Protein AF-A0A496RJP9-F1 (afdb_monomer_lite)

Radius of gyration: 16.42 Å; chains: 1; bounding box: 32×17×52 Å

Secondary structure (DSSP, 8-state):
-PPPHHHHHHHHHHHHHHHHHHHHHHHHHHHHHHHHHHHH--SE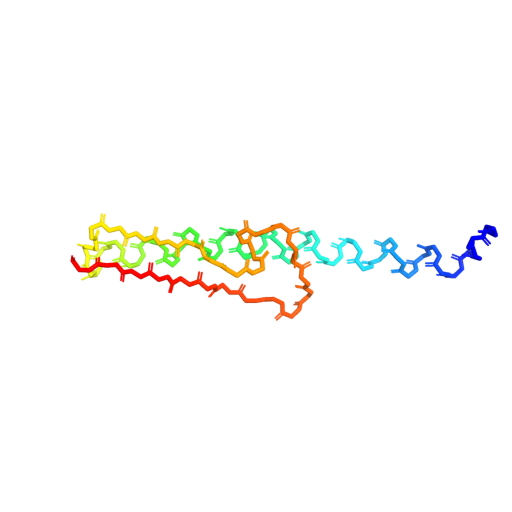EEEEHHHHTT---TT---EEEEE-

pLDDT: mean 93.08, std 6.09, range [57.19, 97.62]

Structure (mmCIF, N/CA/C/O backbone):
data_AF-A0A496RJP9-F1
#
_entry.id   AF-A0A496RJP9-F1
#
loop_
_atom_site.group_PDB
_atom_site.id
_atom_site.type_symbol
_atom_site.label_atom_id
_atom_site.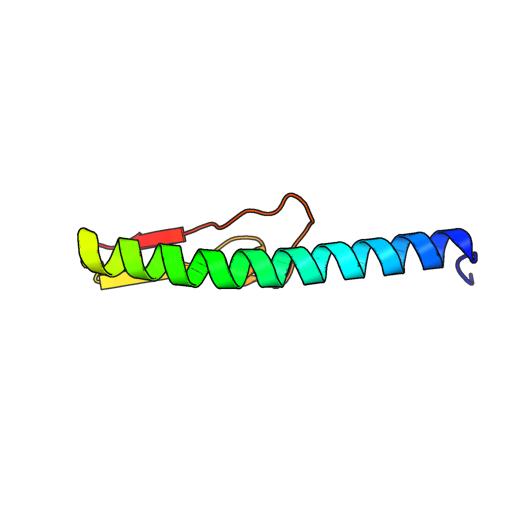label_alt_id
_atom_site.label_comp_id
_atom_site.label_asym_id
_atom_site.label_entity_id
_atom_site.label_seq_id
_atom_site.pdbx_PDB_ins_code
_atom_site.Cartn_x
_atom_site.Cartn_y
_atom_site.Cartn_z
_atom_site.occupancy
_atom_site.B_iso_or_equiv
_atom_site.auth_seq_id
_atom_site.auth_comp_id
_atom_site.auth_asym_id
_atom_site.auth_atom_id
_atom_site.pdbx_PDB_model_num
ATOM 1 N N . MET A 1 1 ? 4.689 -7.137 -34.173 1.00 57.19 1 MET A N 1
ATOM 2 C CA . MET A 1 1 ? 5.956 -6.363 -34.169 1.00 57.19 1 MET A CA 1
ATOM 3 C C . MET A 1 1 ? 6.727 -6.626 -32.879 1.00 57.19 1 MET A C 1
ATOM 5 O O . MET A 1 1 ? 6.165 -6.429 -31.807 1.00 57.19 1 MET A O 1
ATOM 9 N N . LYS A 1 2 ? 7.987 -7.082 -32.951 1.00 71.69 2 LYS A N 1
ATOM 10 C CA . LYS A 1 2 ? 8.866 -7.149 -31.767 1.00 71.69 2 LYS A CA 1
ATOM 11 C C . LYS A 1 2 ? 9.255 -5.720 -31.374 1.00 71.69 2 LYS A C 1
ATOM 13 O O . LYS A 1 2 ? 9.690 -4.959 -32.230 1.00 71.69 2 LYS A O 1
ATOM 18 N N . LYS A 1 3 ? 9.076 -5.356 -30.100 1.00 76.75 3 LYS A N 1
ATOM 19 C CA . LYS A 1 3 ? 9.555 -4.071 -29.564 1.00 76.75 3 LYS A CA 1
ATOM 20 C C . LYS A 1 3 ? 11.082 -4.054 -29.613 1.00 76.75 3 LYS A C 1
ATOM 22 O O . LYS A 1 3 ? 11.700 -5.063 -29.260 1.00 76.75 3 LYS A O 1
ATOM 27 N N . ASP A 1 4 ? 11.669 -2.939 -30.030 1.00 91.12 4 ASP A N 1
ATOM 28 C CA . ASP A 1 4 ? 13.119 -2.772 -30.097 1.00 91.12 4 ASP A CA 1
ATOM 29 C C . ASP A 1 4 ? 13.766 -2.861 -28.696 1.00 91.12 4 ASP A C 1
ATOM 31 O O . ASP A 1 4 ? 13.100 -2.762 -27.657 1.00 91.12 4 ASP A O 1
ATOM 35 N N . LYS A 1 5 ? 15.087 -3.079 -28.662 1.00 90.31 5 LYS A N 1
ATOM 36 C CA . LYS A 1 5 ? 15.845 -3.284 -27.416 1.00 90.31 5 LYS A CA 1
ATOM 37 C C . LYS A 1 5 ? 15.735 -2.095 -26.449 1.00 90.31 5 LYS A C 1
ATOM 39 O O . LYS A 1 5 ? 15.692 -2.314 -25.237 1.00 90.31 5 LYS A O 1
ATOM 44 N N . LEU A 1 6 ? 15.672 -0.860 -26.955 1.00 91.94 6 LEU A N 1
ATOM 45 C CA . LEU A 1 6 ? 15.554 0.337 -26.121 1.00 91.94 6 LEU A CA 1
ATOM 46 C C . LEU A 1 6 ? 14.175 0.384 -25.458 1.00 91.94 6 LEU A C 1
ATOM 48 O O . LEU A 1 6 ? 14.086 0.524 -24.236 1.00 91.94 6 LEU A O 1
ATOM 52 N N . THR A 1 7 ? 13.111 0.160 -26.229 1.00 93.50 7 THR A N 1
ATOM 53 C CA . THR A 1 7 ? 11.739 0.104 -25.711 1.00 93.50 7 THR A CA 1
ATOM 54 C C . THR A 1 7 ? 11.591 -0.955 -24.616 1.00 93.50 7 THR A C 1
ATOM 56 O O . THR A 1 7 ? 10.978 -0.698 -23.577 1.00 93.50 7 THR A O 1
ATOM 59 N N . GLN A 1 8 ? 12.190 -2.138 -24.789 1.00 93.56 8 GLN A N 1
ATOM 60 C CA . GLN A 1 8 ? 12.160 -3.178 -23.754 1.00 93.56 8 GLN A CA 1
ATOM 61 C C . GLN A 1 8 ? 12.878 -2.747 -22.465 1.00 93.56 8 GLN A C 1
ATOM 63 O O . GLN A 1 8 ? 12.351 -2.963 -21.371 1.00 93.56 8 GLN A O 1
ATOM 68 N N . LYS A 1 9 ? 14.038 -2.086 -22.582 1.00 93.19 9 LYS A N 1
ATOM 69 C CA . LYS A 1 9 ? 14.814 -1.576 -21.439 1.00 93.19 9 LYS A CA 1
ATOM 70 C C . LYS A 1 9 ? 14.080 -0.470 -20.675 1.00 93.19 9 LYS A C 1
ATOM 72 O O . LYS A 1 9 ? 14.122 -0.434 -19.444 1.00 93.19 9 LYS A O 1
ATOM 77 N N . VAL A 1 10 ? 13.367 0.411 -21.378 1.00 92.88 10 VAL A N 1
ATOM 78 C CA . VAL A 1 10 ? 12.520 1.438 -20.748 1.00 92.88 10 VAL A CA 1
ATOM 79 C C . VAL A 1 10 ? 11.376 0.788 -19.967 1.00 92.88 10 VAL A C 1
ATOM 81 O O . VAL A 1 10 ? 11.145 1.137 -18.809 1.00 92.88 10 VAL A O 1
ATOM 84 N N . ILE A 1 11 ? 10.686 -0.193 -20.560 1.00 91.69 11 ILE A N 1
ATOM 85 C CA . ILE A 1 11 ? 9.574 -0.899 -19.905 1.00 91.69 11 ILE A CA 1
ATOM 86 C C . ILE A 1 11 ? 10.047 -1.628 -18.642 1.00 91.69 11 ILE A C 1
ATOM 88 O O . ILE A 1 11 ? 9.407 -1.506 -17.597 1.00 91.69 11 ILE A O 1
ATOM 92 N N . SER A 1 12 ? 11.161 -2.363 -18.707 1.00 92.06 12 SER A N 1
ATOM 93 C CA . SER A 1 12 ? 11.686 -3.086 -17.541 1.00 92.06 12 SER A CA 1
ATOM 94 C C . SER A 1 12 ? 12.123 -2.133 -16.425 1.00 92.06 12 SER A C 1
ATOM 96 O O . SER A 1 12 ? 11.831 -2.375 -15.253 1.00 92.06 12 SER A O 1
ATOM 98 N N . THR A 1 13 ? 12.736 -1.001 -16.783 1.00 92.62 13 THR A N 1
ATOM 99 C CA . THR A 1 13 ? 13.137 0.034 -15.823 1.00 92.62 13 THR A CA 1
ATOM 100 C C . THR A 1 13 ? 11.925 0.634 -15.114 1.00 92.62 13 THR A C 1
ATOM 102 O O . THR A 1 13 ? 11.924 0.719 -13.887 1.00 92.62 13 THR A O 1
ATOM 105 N N . ARG A 1 14 ? 10.867 0.984 -15.860 1.00 90.69 14 ARG A N 1
ATOM 106 C CA . ARG A 1 14 ? 9.611 1.498 -15.288 1.00 90.69 14 ARG A CA 1
ATOM 107 C C . ARG A 1 14 ? 8.978 0.498 -14.325 1.00 90.69 14 ARG A C 1
ATOM 109 O O . ARG A 1 14 ? 8.637 0.879 -13.212 1.00 90.69 14 ARG A O 1
ATOM 116 N N . LYS A 1 15 ? 8.902 -0.783 -14.708 1.00 89.62 15 LYS A N 1
ATOM 117 C CA . LYS A 1 15 ? 8.382 -1.848 -13.834 1.00 89.62 15 LYS A CA 1
ATOM 118 C C . LYS A 1 15 ? 9.156 -1.940 -12.519 1.00 89.62 15 LYS A C 1
ATOM 120 O O . LYS A 1 15 ? 8.551 -2.004 -11.456 1.00 89.62 15 LYS A O 1
ATOM 125 N N . ARG A 1 16 ? 10.490 -1.890 -12.580 1.00 91.94 16 ARG A N 1
ATOM 126 C CA . ARG A 1 16 ? 11.342 -1.934 -11.384 1.00 91.94 16 ARG A CA 1
ATOM 127 C C . ARG A 1 16 ? 11.114 -0.731 -10.462 1.00 91.94 16 ARG A C 1
ATOM 129 O O . ARG A 1 16 ? 11.078 -0.902 -9.247 1.00 91.94 16 ARG A O 1
ATOM 136 N N . ILE A 1 17 ? 10.962 0.469 -11.025 1.00 92.06 17 ILE A N 1
ATOM 137 C CA . ILE A 1 17 ? 10.683 1.688 -10.250 1.00 92.06 17 ILE A CA 1
ATOM 138 C C . ILE A 1 17 ? 9.316 1.583 -9.565 1.00 92.06 17 ILE A C 1
ATOM 140 O O . ILE A 1 17 ? 9.235 1.814 -8.361 1.00 92.06 17 ILE A O 1
ATOM 144 N N . SER A 1 18 ? 8.276 1.176 -10.299 1.00 91.94 18 SER A N 1
ATOM 145 C CA . SER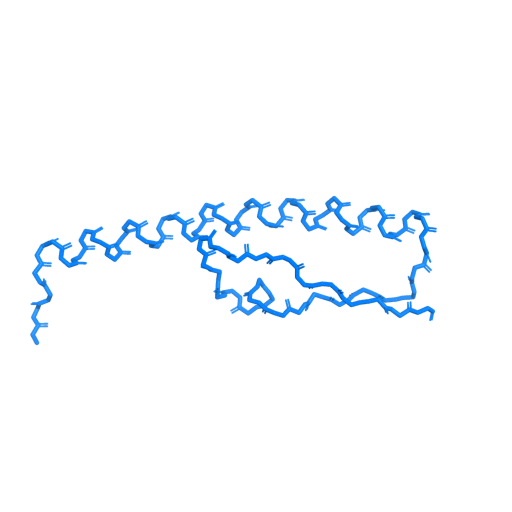 A 1 18 ? 6.936 0.958 -9.742 1.00 91.94 18 SER A CA 1
ATOM 146 C C . SER A 1 18 ? 6.945 -0.055 -8.597 1.00 91.94 18 SER A C 1
ATOM 148 O O . SER A 1 18 ? 6.412 0.242 -7.535 1.00 91.94 18 SER A O 1
ATOM 150 N N . ALA A 1 19 ? 7.628 -1.193 -8.754 1.00 92.31 19 ALA A N 1
ATOM 151 C CA . ALA A 1 19 ? 7.718 -2.209 -7.703 1.00 92.31 19 ALA A CA 1
ATOM 152 C C . ALA A 1 19 ? 8.437 -1.697 -6.440 1.00 92.31 19 ALA A C 1
ATOM 154 O O . ALA A 1 19 ? 8.016 -1.970 -5.316 1.00 92.31 19 ALA A O 1
ATOM 155 N N . LYS A 1 20 ? 9.514 -0.913 -6.606 1.00 95.00 20 LYS A N 1
ATOM 156 C CA . LYS A 1 20 ? 10.198 -0.277 -5.470 1.00 95.00 20 LYS A CA 1
ATOM 157 C C . LYS A 1 20 ? 9.272 0.710 -4.755 1.00 95.00 20 LYS A C 1
ATOM 159 O O . LYS A 1 20 ? 9.230 0.712 -3.526 1.00 95.00 20 LYS A O 1
ATOM 164 N N . LYS A 1 21 ? 8.535 1.523 -5.518 1.00 95.38 21 LYS A N 1
ATOM 165 C CA . LYS A 1 21 ? 7.592 2.501 -4.970 1.00 95.38 21 LYS A CA 1
ATOM 166 C C . LYS A 1 21 ? 6.448 1.821 -4.227 1.00 95.38 21 LYS A C 1
ATOM 168 O O . LYS A 1 21 ? 6.116 2.232 -3.127 1.00 95.38 21 LYS A O 1
ATOM 173 N N . GLU A 1 22 ? 5.897 0.747 -4.777 1.00 95.75 22 GLU A N 1
ATOM 174 C CA . GLU A 1 22 ? 4.839 -0.029 -4.132 1.00 95.75 22 GLU A CA 1
ATOM 175 C C . GLU A 1 22 ? 5.282 -0.569 -2.768 1.00 95.75 22 GLU A C 1
ATOM 177 O O . GLU A 1 22 ? 4.557 -0.423 -1.785 1.00 95.75 22 GLU A O 1
ATOM 182 N N . LYS A 1 23 ? 6.502 -1.116 -2.677 1.00 95.94 23 LYS A N 1
ATOM 183 C CA . LYS A 1 23 ? 7.069 -1.571 -1.400 1.00 95.94 23 LYS A CA 1
ATOM 184 C C . LYS A 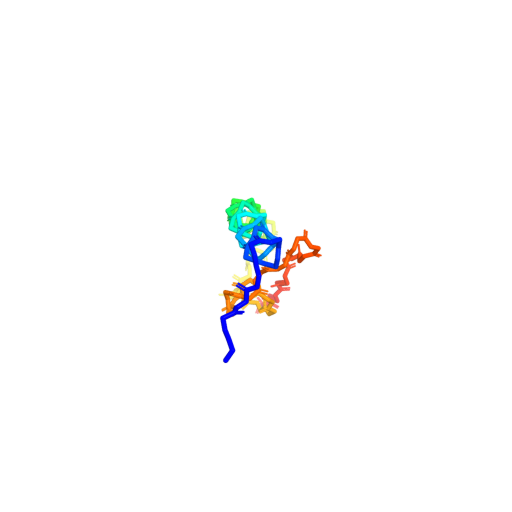1 23 ? 7.189 -0.425 -0.389 1.00 95.94 23 LYS A C 1
ATOM 186 O O . LYS A 1 23 ? 6.809 -0.595 0.763 1.00 95.94 23 LYS A O 1
ATOM 191 N N . GLU A 1 24 ? 7.684 0.736 -0.816 1.00 97.00 24 GLU A N 1
ATOM 192 C CA . GLU A 1 24 ? 7.781 1.934 0.031 1.00 97.00 24 GLU A CA 1
ATOM 193 C C . GLU A 1 24 ? 6.405 2.380 0.548 1.00 97.00 24 GLU A C 1
ATOM 195 O O . GLU A 1 24 ? 6.243 2.634 1.741 1.00 97.00 24 GLU A O 1
ATOM 200 N N . LEU A 1 25 ? 5.404 2.451 -0.335 1.00 97.44 25 LEU A N 1
ATOM 201 C CA . LEU A 1 25 ? 4.051 2.864 0.034 1.00 97.44 25 LEU A CA 1
ATOM 202 C C . LEU A 1 25 ? 3.387 1.855 0.979 1.00 97.44 25 LEU A C 1
ATOM 204 O O . LEU A 1 25 ? 2.698 2.269 1.904 1.00 97.44 25 LEU A O 1
ATOM 208 N N . LYS A 1 26 ? 3.629 0.549 0.811 1.00 96.56 26 LYS A N 1
ATOM 209 C CA . LYS A 1 26 ? 3.123 -0.488 1.728 1.00 96.56 26 LYS A CA 1
ATOM 210 C C . LYS A 1 26 ? 3.695 -0.352 3.141 1.00 96.56 26 LYS A C 1
ATOM 212 O O . LYS A 1 26 ? 2.957 -0.550 4.101 1.00 96.56 26 LYS A O 1
ATOM 217 N N . GLU A 1 27 ? 4.967 0.016 3.292 1.00 97.50 27 GLU A N 1
ATOM 218 C CA . GLU A 1 27 ? 5.538 0.271 4.623 1.00 97.50 27 GLU A CA 1
ATOM 219 C C . GLU A 1 27 ? 4.973 1.553 5.250 1.00 97.50 27 GLU A C 1
ATOM 221 O O . GLU A 1 27 ? 4.518 1.527 6.394 1.00 97.50 27 GLU A O 1
ATOM 226 N N . LYS A 1 28 ? 4.881 2.645 4.481 1.00 97.38 28 LYS A N 1
ATOM 227 C CA . LYS A 1 28 ? 4.252 3.898 4.941 1.00 97.38 28 LYS A CA 1
ATOM 228 C C . LYS A 1 28 ? 2.779 3.721 5.310 1.00 97.38 28 LYS A C 1
ATOM 230 O O . LYS A 1 28 ? 2.301 4.329 6.261 1.00 97.38 28 LYS A O 1
ATOM 235 N N . LEU A 1 29 ? 2.058 2.863 4.590 1.00 97.62 29 LEU A N 1
ATOM 236 C CA . LEU A 1 29 ? 0.666 2.532 4.879 1.00 97.62 29 LEU A CA 1
ATOM 237 C C . LEU A 1 29 ? 0.514 1.893 6.265 1.00 97.62 29 LEU A C 1
ATOM 239 O O . LEU A 1 29 ? -0.395 2.264 7.004 1.00 97.62 29 LEU A O 1
ATOM 243 N N . LYS A 1 30 ? 1.403 0.965 6.644 1.00 97.25 30 LYS A N 1
ATOM 244 C CA . LYS A 1 30 ? 1.380 0.355 7.985 1.00 97.25 30 LYS A CA 1
ATOM 245 C C . LYS A 1 30 ? 1.564 1.410 9.073 1.00 97.25 30 LYS A C 1
ATOM 247 O O . LYS A 1 30 ? 0.849 1.392 10.073 1.00 97.25 30 LYS A O 1
ATOM 252 N N . GLU A 1 31 ? 2.499 2.333 8.865 1.00 97.31 31 GLU A N 1
ATOM 253 C CA . GLU A 1 31 ? 2.748 3.434 9.792 1.00 97.31 31 GLU A CA 1
ATOM 254 C C . GLU A 1 31 ? 1.536 4.369 9.904 1.00 97.31 31 GLU A C 1
ATOM 256 O O . GLU A 1 31 ? 1.083 4.653 11.013 1.00 97.31 31 GLU A O 1
ATOM 261 N N . ALA A 1 32 ? 0.946 4.765 8.773 1.00 96.31 32 ALA A N 1
ATOM 262 C CA . ALA A 1 32 ? -0.250 5.602 8.742 1.00 96.31 32 ALA A CA 1
ATOM 263 C C . ALA A 1 32 ? -1.441 4.936 9.451 1.00 96.31 32 ALA A C 1
ATOM 265 O O . ALA A 1 32 ? -2.110 5.573 10.263 1.00 96.31 32 ALA A O 1
ATOM 266 N N . ILE A 1 33 ? -1.684 3.642 9.209 1.00 96.50 33 ILE A N 1
ATOM 267 C CA . ILE A 1 33 ? -2.738 2.878 9.895 1.00 96.50 33 ILE A CA 1
ATOM 268 C C . ILE A 1 33 ? -2.490 2.848 11.406 1.00 96.50 33 ILE A C 1
ATOM 270 O O . ILE A 1 33 ? -3.436 3.026 12.177 1.00 96.50 33 ILE A O 1
ATOM 274 N N . ARG A 1 34 ? -1.240 2.646 11.843 1.00 96.81 34 ARG A N 1
ATOM 275 C CA . ARG A 1 34 ? -0.880 2.634 13.267 1.00 96.81 34 ARG A CA 1
ATOM 276 C C . ARG A 1 34 ? -1.237 3.960 13.937 1.00 96.81 34 ARG A C 1
ATOM 278 O O . ARG A 1 34 ? -1.920 3.940 14.958 1.00 96.81 34 ARG A O 1
ATOM 285 N N . ILE A 1 35 ? -0.825 5.083 13.346 1.00 95.94 35 ILE A N 1
ATOM 286 C CA . ILE A 1 35 ? -1.116 6.434 13.854 1.00 95.94 35 ILE A CA 1
ATOM 287 C C . ILE A 1 35 ? -2.630 6.668 13.894 1.00 95.94 35 ILE A C 1
ATOM 289 O O . ILE A 1 35 ? -3.181 6.985 14.947 1.00 95.94 35 ILE A O 1
ATOM 293 N N . LEU A 1 36 ? -3.326 6.407 12.780 1.00 94.94 36 LEU A N 1
ATOM 294 C CA . LEU A 1 36 ? -4.775 6.600 12.687 1.00 94.94 36 LEU A CA 1
ATOM 295 C C . LEU A 1 36 ? -5.543 5.788 13.737 1.00 94.94 36 LEU A C 1
ATOM 297 O O . LEU A 1 36 ? -6.511 6.278 14.317 1.00 94.94 36 LEU A O 1
ATOM 301 N N . THR A 1 37 ? -5.106 4.555 13.994 1.00 95.38 37 THR A N 1
ATOM 302 C CA . THR A 1 37 ? -5.742 3.668 14.975 1.00 95.38 37 THR A CA 1
ATOM 303 C C . THR A 1 37 ? -5.519 4.151 16.405 1.00 95.38 37 THR A C 1
ATOM 305 O O . THR A 1 37 ? -6.451 4.123 17.207 1.00 95.38 37 THR A O 1
ATOM 308 N N . GLN A 1 38 ? -4.307 4.616 16.723 1.00 96.31 38 GLN A N 1
ATOM 309 C CA . GLN A 1 38 ? -3.951 5.086 18.063 1.00 96.31 38 GLN A CA 1
ATOM 310 C C . GLN A 1 38 ? -4.639 6.410 18.411 1.00 96.31 38 GLN A C 1
ATOM 312 O O . GLN A 1 38 ? -5.188 6.540 19.504 1.00 96.31 38 GLN A O 1
ATOM 317 N N . GLU A 1 39 ? -4.646 7.363 17.481 1.00 95.75 39 GLU A N 1
ATOM 318 C CA . GLU A 1 39 ? -5.130 8.722 17.740 1.00 95.75 39 GLU A CA 1
ATOM 319 C C . GLU A 1 39 ? -6.647 8.859 17.577 1.00 95.75 39 GLU A C 1
ATOM 321 O O . GLU A 1 39 ? -7.299 9.527 18.377 1.00 95.75 39 GLU A O 1
ATOM 326 N N . PHE A 1 40 ? -7.234 8.209 16.566 1.00 94.88 40 PHE A N 1
ATOM 327 C CA . PHE A 1 40 ? -8.624 8.470 16.172 1.00 94.88 40 PHE A CA 1
ATOM 328 C C . PHE A 1 40 ? -9.580 7.308 16.435 1.00 94.88 40 PHE A C 1
ATOM 330 O O . PHE A 1 40 ? -10.784 7.490 16.259 1.00 94.88 40 PHE A O 1
ATOM 337 N N . LYS A 1 41 ? -9.069 6.125 16.814 1.00 94.00 41 LYS A N 1
ATOM 338 C CA . LYS A 1 41 ? -9.850 4.900 17.083 1.00 94.00 41 LYS A CA 1
ATOM 339 C C . LYS A 1 41 ? -10.999 4.673 16.075 1.00 94.00 41 LYS A C 1
ATOM 341 O O . LYS A 1 41 ? -12.149 4.504 16.484 1.00 94.00 41 LYS A O 1
ATOM 346 N N . PRO A 1 42 ? -10.729 4.713 14.756 1.00 96.12 42 PRO A N 1
ATOM 347 C CA . PRO A 1 42 ? -11.775 4.607 13.751 1.00 96.12 42 PRO A CA 1
ATOM 348 C C . PRO A 1 42 ? -12.426 3.223 13.796 1.00 96.12 42 PRO A C 1
ATOM 350 O O . PRO A 1 42 ? -11.745 2.220 14.006 1.00 96.12 42 PRO A O 1
ATOM 353 N N . LYS A 1 43 ? -13.727 3.138 13.500 1.00 95.94 43 LYS A N 1
ATOM 354 C CA . LYS A 1 43 ? -14.400 1.833 13.356 1.00 95.94 43 LYS A CA 1
ATOM 355 C C . LYS A 1 43 ? -13.844 1.031 12.184 1.00 95.94 43 LYS A C 1
ATOM 357 O O . LYS A 1 43 ? -13.771 -0.193 12.254 1.00 95.94 43 LYS A O 1
ATOM 362 N N . ARG A 1 44 ? -13.518 1.718 11.082 1.00 95.88 44 ARG A N 1
ATOM 363 C CA . ARG A 1 44 ? -12.975 1.134 9.848 1.00 95.88 44 ARG A CA 1
ATOM 364 C C . ARG A 1 44 ? -12.041 2.118 9.149 1.00 95.88 44 ARG A C 1
ATOM 366 O O . ARG A 1 44 ? -12.259 3.331 9.185 1.00 95.88 44 ARG A O 1
ATOM 373 N N . ILE A 1 45 ? -11.035 1.564 8.478 1.00 96.50 45 ILE A N 1
ATOM 374 C CA . ILE A 1 45 ? -10.114 2.267 7.580 1.00 96.50 45 ILE A CA 1
ATOM 375 C C . ILE A 1 45 ? -10.159 1.542 6.234 1.00 96.50 45 ILE A C 1
ATOM 377 O O . ILE A 1 45 ? -10.040 0.319 6.185 1.00 96.50 45 ILE A O 1
ATOM 381 N N . PHE A 1 46 ? -10.326 2.292 5.151 1.00 96.62 46 PHE A N 1
ATOM 382 C CA . PHE A 1 46 ? -10.373 1.790 3.785 1.00 96.62 46 PHE A CA 1
ATOM 383 C C . PHE A 1 46 ? -9.172 2.318 3.006 1.00 96.62 46 PHE A C 1
ATOM 385 O O . PHE A 1 46 ? -8.947 3.528 2.954 1.00 96.62 46 PHE A O 1
ATOM 392 N N . LEU A 1 47 ? -8.427 1.405 2.381 1.00 96.81 47 LEU A N 1
ATOM 393 C CA . LEU A 1 47 ? -7.427 1.742 1.374 1.00 96.81 47 LEU A CA 1
ATOM 394 C C . LEU A 1 47 ? -8.120 1.868 0.018 1.00 96.81 47 LEU A C 1
ATOM 396 O O . LEU A 1 47 ? -8.800 0.937 -0.418 1.00 96.81 47 LEU A O 1
ATOM 400 N N . ILE A 1 48 ? -7.931 3.002 -0.650 1.00 95.81 48 ILE A N 1
ATOM 401 C CA . ILE A 1 48 ? -8.489 3.257 -1.981 1.00 95.81 48 ILE A CA 1
ATOM 402 C C . ILE A 1 48 ? -7.375 3.665 -2.958 1.00 95.81 48 ILE A C 1
ATOM 404 O O . ILE A 1 48 ? -6.187 3.596 -2.643 1.00 95.81 48 ILE A O 1
ATOM 408 N N . GLY A 1 49 ? -7.749 4.008 -4.190 1.00 95.25 49 GLY A N 1
ATOM 409 C CA . GLY A 1 49 ? -6.803 4.550 -5.164 1.00 95.25 49 GLY A CA 1
ATOM 410 C C . GLY A 1 49 ? -5.863 3.523 -5.799 1.00 95.25 49 GLY A C 1
ATOM 411 O O . GLY A 1 49 ? -6.213 2.357 -6.005 1.00 95.25 49 GLY A O 1
ATOM 412 N N . SER A 1 50 ? -4.686 3.998 -6.214 1.00 95.88 50 SER A N 1
ATOM 413 C CA . SER A 1 50 ? -3.766 3.236 -7.073 1.00 95.88 50 SER A CA 1
ATOM 414 C C . SER A 1 50 ? -3.086 2.072 -6.351 1.00 95.88 50 SER A C 1
ATOM 416 O O . SER A 1 50 ? -2.934 0.997 -6.937 1.00 95.88 50 SER A O 1
ATOM 418 N N . LEU A 1 51 ? -2.753 2.258 -5.070 1.00 95.56 51 LEU A N 1
ATOM 419 C CA . LEU A 1 51 ? -2.148 1.226 -4.233 1.00 95.56 51 LEU A CA 1
ATOM 420 C C . LEU A 1 51 ? -3.116 0.069 -3.959 1.00 95.56 51 LEU A C 1
ATOM 422 O O . LEU A 1 51 ? -2.706 -1.082 -4.022 1.00 95.56 51 LEU A O 1
ATOM 426 N N . ALA A 1 52 ? -4.405 0.353 -3.740 1.00 95.62 52 ALA A N 1
ATOM 427 C CA . ALA A 1 52 ? -5.429 -0.684 -3.557 1.00 95.62 52 ALA A CA 1
ATOM 428 C C . ALA A 1 52 ? -5.694 -1.519 -4.823 1.00 95.62 52 ALA A C 1
ATOM 430 O O . ALA A 1 52 ? -6.270 -2.599 -4.739 1.00 95.62 52 ALA A O 1
ATOM 431 N N . LYS A 1 53 ? -5.315 -1.010 -6.001 1.00 95.31 53 LYS A N 1
ATOM 432 C CA . LYS A 1 53 ? -5.540 -1.663 -7.300 1.00 95.31 53 LYS A CA 1
ATOM 433 C C . LYS A 1 53 ? -4.273 -2.296 -7.883 1.00 95.31 53 LYS A C 1
ATOM 435 O O . LYS A 1 53 ? -4.307 -2.680 -9.049 1.00 95.31 53 LYS A O 1
ATOM 440 N N . ASP A 1 54 ? -3.164 -2.318 -7.138 1.00 90.06 54 ASP A N 1
ATOM 441 C CA . ASP A 1 54 ? -1.835 -2.740 -7.610 1.00 90.06 54 ASP A CA 1
ATOM 442 C C . ASP A 1 54 ? -1.397 -2.033 -8.915 1.00 90.06 54 ASP A C 1
ATOM 444 O O . ASP A 1 54 ? -0.709 -2.586 -9.774 1.00 90.06 54 ASP A O 1
ATOM 448 N N . LYS A 1 55 ? -1.809 -0.768 -9.086 1.00 92.88 55 LYS A N 1
ATOM 449 C CA . LYS A 1 55 ? -1.493 0.077 -10.254 1.00 92.88 55 LYS A CA 1
ATOM 450 C C . LYS A 1 55 ? -0.564 1.224 -9.863 1.00 92.88 55 LYS A C 1
ATOM 452 O O . LYS A 1 55 ? -0.813 2.383 -10.190 1.00 92.88 55 LYS A O 1
ATOM 457 N N . VAL A 1 56 ? 0.499 0.898 -9.129 1.00 94.00 56 VAL A N 1
ATOM 458 C CA . VAL A 1 56 ? 1.429 1.889 -8.577 1.00 94.00 56 VAL A CA 1
ATOM 459 C C . VAL A 1 56 ? 2.352 2.453 -9.656 1.00 94.00 56 VAL A C 1
ATOM 461 O O . VAL A 1 56 ? 3.084 1.739 -10.349 1.00 94.00 56 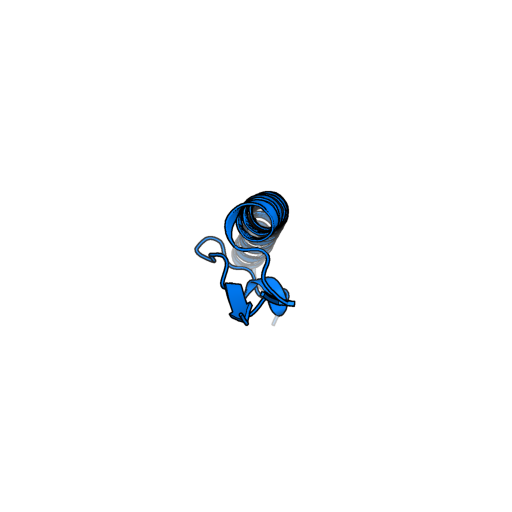VAL A O 1
ATOM 464 N N . HIS A 1 57 ? 2.358 3.776 -9.752 1.00 92.06 57 HIS A N 1
ATOM 465 C CA . HIS A 1 57 ? 3.317 4.555 -10.519 1.00 92.06 57 HIS A CA 1
ATOM 466 C C . HIS A 1 57 ? 4.335 5.208 -9.582 1.00 92.06 57 HIS A C 1
ATOM 468 O O . HIS A 1 57 ? 4.154 5.263 -8.369 1.00 92.06 57 HIS A O 1
ATOM 474 N N . TYR A 1 58 ? 5.434 5.715 -10.140 1.00 88.19 58 TYR A N 1
ATOM 475 C CA . TYR A 1 58 ? 6.496 6.338 -9.342 1.00 88.19 58 TYR A CA 1
ATOM 476 C C . TYR A 1 58 ? 6.004 7.549 -8.526 1.00 88.19 58 TYR A C 1
ATOM 478 O O . TYR A 1 58 ? 6.539 7.816 -7.453 1.00 88.19 58 TYR A O 1
ATOM 486 N N . SER A 1 59 ? 4.990 8.255 -9.033 1.00 91.19 59 SER A N 1
ATOM 487 C CA . SER A 1 59 ? 4.355 9.415 -8.406 1.00 91.19 59 SER A CA 1
ATOM 488 C C . SER A 1 59 ? 3.117 9.063 -7.582 1.00 91.19 59 SER A C 1
ATOM 490 O O . SER A 1 59 ? 2.458 9.974 -7.099 1.00 91.19 59 SER A O 1
ATOM 492 N N . SER A 1 60 ? 2.769 7.778 -7.454 1.00 93.62 60 SER A N 1
ATOM 493 C CA . SER A 1 60 ? 1.637 7.359 -6.627 1.00 93.62 60 SER A CA 1
ATOM 494 C C . SER A 1 60 ? 1.873 7.689 -5.153 1.00 93.62 60 SER A C 1
ATOM 496 O O . SER A 1 60 ? 2.993 7.586 -4.637 1.00 93.62 60 SER A O 1
ATOM 498 N N . ASP A 1 61 ? 0.776 8.007 -4.486 1.00 95.25 61 ASP A N 1
ATOM 499 C CA . ASP A 1 61 ? 0.616 8.283 -3.066 1.00 95.25 61 ASP A CA 1
ATOM 500 C C . ASP A 1 61 ? -0.331 7.257 -2.404 1.00 95.25 61 ASP A C 1
ATOM 502 O O . ASP A 1 61 ? -0.602 6.185 -2.959 1.00 95.25 61 ASP A O 1
ATOM 506 N N . ILE A 1 62 ? -0.729 7.530 -1.155 1.00 96.06 62 ILE A N 1
ATOM 507 C CA . ILE A 1 62 ? -1.589 6.667 -0.338 1.00 96.06 62 ILE A CA 1
ATOM 508 C C . ILE A 1 62 ? -2.912 7.386 -0.103 1.00 96.06 62 ILE A C 1
ATOM 510 O O . ILE A 1 62 ? -2.944 8.414 0.571 1.00 96.06 62 ILE A O 1
ATOM 514 N N . ASP A 1 63 ? -3.999 6.778 -0.564 1.00 94.88 63 ASP A N 1
ATOM 515 C CA . ASP A 1 63 ? -5.352 7.256 -0.316 1.00 94.88 63 ASP A CA 1
ATOM 516 C C . ASP A 1 63 ? -6.015 6.438 0.802 1.00 94.88 63 ASP A C 1
ATOM 518 O O . ASP A 1 63 ? -6.234 5.228 0.664 1.00 94.88 63 ASP A O 1
ATOM 522 N N . LEU A 1 64 ? -6.367 7.099 1.908 1.00 94.81 64 LEU A N 1
ATOM 523 C CA . LEU A 1 64 ? -7.062 6.484 3.041 1.00 94.81 64 LEU A CA 1
ATOM 524 C C . LEU A 1 64 ? -8.369 7.198 3.349 1.00 94.81 64 LEU A C 1
ATOM 526 O O . LEU A 1 64 ? -8.423 8.421 3.449 1.00 94.81 64 LEU A O 1
ATOM 530 N N . TYR A 1 65 ? -9.412 6.407 3.582 1.00 93.19 65 TYR A N 1
ATOM 531 C CA . TYR A 1 65 ? -10.699 6.886 4.067 1.00 93.19 65 TYR A CA 1
ATOM 532 C C . TYR A 1 65 ? -11.044 6.205 5.393 1.00 93.19 65 TYR A C 1
ATOM 534 O O . TYR A 1 65 ? -10.957 4.983 5.507 1.00 93.19 65 TYR A O 1
ATOM 542 N N . LYS A 1 66 ? -11.441 6.981 6.407 1.00 91.50 66 LYS A N 1
ATOM 543 C CA . LYS A 1 66 ? -11.835 6.460 7.726 1.00 91.50 66 LYS A CA 1
ATOM 544 C C . LYS A 1 66 ? -13.308 6.719 8.012 1.00 91.50 66 LYS A C 1
ATOM 546 O O . LYS A 1 66 ? -13.847 7.746 7.608 1.00 91.50 66 LYS A O 1
ATOM 551 N N . THR A 1 67 ? -13.912 5.855 8.820 1.00 91.38 67 THR A N 1
ATOM 552 C CA . THR A 1 67 ? -15.242 6.087 9.402 1.00 91.38 67 THR A CA 1
ATOM 553 C C . THR A 1 67 ? -15.150 6.222 10.919 1.00 91.38 67 THR A C 1
ATOM 555 O O . THR A 1 67 ? -14.371 5.503 11.553 1.00 91.38 67 THR A O 1
ATOM 558 N N . GLY A 1 68 ? -15.941 7.139 11.485 1.00 84.88 68 GLY A N 1
ATOM 559 C CA . GLY A 1 68 ? -16.072 7.345 12.934 1.00 84.88 68 GLY A CA 1
ATOM 560 C C . GLY A 1 68 ? -16.897 6.271 13.625 1.00 84.88 68 GLY A C 1
ATOM 561 O O . GLY A 1 68 ? -17.840 5.723 13.007 1.00 84.88 68 GLY A O 1
#

Foldseek 3Di:
DDDDPVVVVVVVVQVVLQVVQLVVQVVVVVVVVVVCCVPPVFPDKDWDDCSVVSNGGNPDHTDIDTHD

Sequence (68 aa):
MKKDKLTQKVISTRKRISAKKEKELKEKLKEAIRILTQEFKPKRI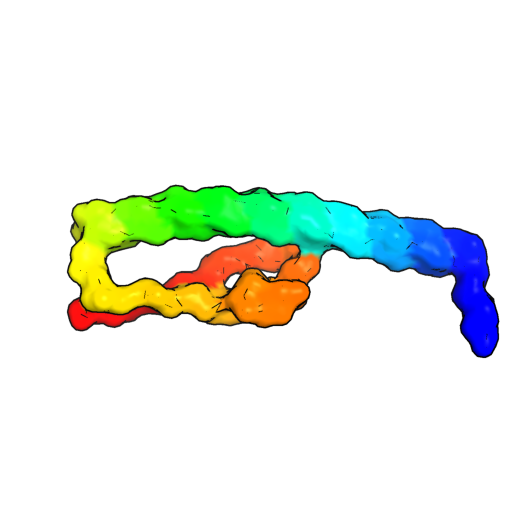FLIGSLAKDKVHYSSDIDLYKTG